Protein AF-A0A955N9K9-F1 (afdb_monomer)

Sequence (54 aa):
MFSIPAQSVSSLGLRDASDLEIFQSARNAGATIMSKDQDFVDLVTVHGVPPQII

pLDDT: mean 93.84, std 7.15, range [51.97, 97.44]

Nearest PDB structures (foldseek):
  1o4w-assembly1_A-2  TM=6.822E-01  e=2.516E+00  Archaeoglobus fulgidus
  5f4h-assembly1_B  TM=7.460E-01  e=6.383E+00  Saccharolobus islandicus L.S.2.15
  6k1w-assembly1_A  TM=6.356E-01  e=4.154E+00  Rhodothermus marinus DSM 4252

Radius of gyration: 11.1 Å; Cα contacts (8 Å, |Δi|>4): 49; chains: 1; bounding box: 31×28×21 Å

Solvent-accessible surface area (backbone atoms only — not comparabl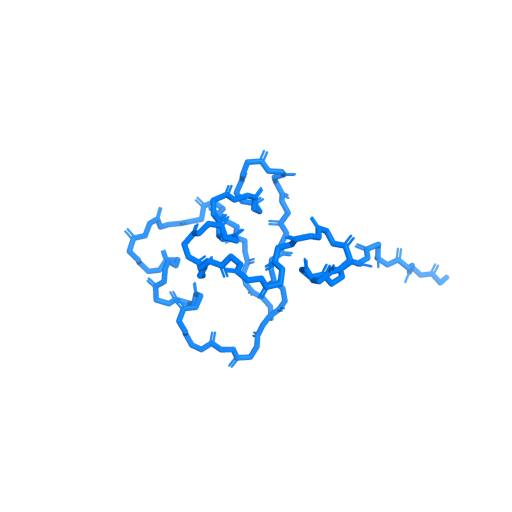e to full-atom values): 3473 Å² total; per-residue (Å²): 136,89,80,78,94,79,79,57,54,57,83,72,72,42,64,88,53,52,72,67,56,53,47,50,52,30,33,76,67,73,35,70,46,77,59,92,57,63,68,61,57,51,49,33,73,75,70,38,78,67,35,53,80,82

Foldseek 3Di:
DDDDDDDDCVVVVCPVPDLVVVQVVCQVVLHEAEDPDCVNVVVCVVPNDPPHYD

Mean predicted aligned error: 3.07 Å

Secondary structure (DSSP, 8-state):
-PPPP---TTTTT-TTS-HHHHHHHHHHHTPPB----HHHHHHHHHH-SSSPB-

Structure (mmCIF, N/CA/C/O backbone):
data_AF-A0A955N9K9-F1
#
_entry.id   AF-A0A955N9K9-F1
#
loop_
_atom_site.group_PDB
_atom_site.id
_atom_site.type_symbol
_atom_site.label_atom_id
_atom_site.label_alt_id
_atom_site.label_comp_id
_atom_site.label_asym_id
_atom_site.label_entity_id
_atom_site.label_seq_id
_atom_site.pdbx_PDB_ins_code
_atom_site.Cartn_x
_atom_site.Cartn_y
_atom_site.Cartn_z
_atom_site.occupancy
_atom_site.B_iso_or_equiv
_atom_site.auth_seq_id
_atom_site.auth_comp_id
_atom_site.auth_asym_id
_atom_site.auth_atom_id
_atom_site.pdbx_PDB_model_num
ATOM 1 N N . MET A 1 1 ? 19.762 -16.693 -8.628 1.00 51.97 1 MET A N 1
ATOM 2 C CA . MET A 1 1 ? 19.480 -15.632 -7.638 1.00 51.97 1 MET A CA 1
ATOM 3 C C . MET A 1 1 ? 18.247 -14.893 -8.124 1.00 51.97 1 MET A C 1
ATOM 5 O O . MET A 1 1 ? 18.311 -14.317 -9.200 1.00 51.97 1 MET A O 1
ATOM 9 N N . PHE A 1 2 ? 17.118 -14.990 -7.419 1.00 69.94 2 PHE A N 1
ATOM 10 C CA . PHE A 1 2 ? 15.926 -14.208 -7.755 1.00 69.94 2 PHE A CA 1
ATOM 11 C C . PHE A 1 2 ? 16.014 -12.886 -6.995 1.00 69.94 2 PHE A C 1
ATOM 13 O O . PHE A 1 2 ? 16.081 -12.891 -5.769 1.00 69.94 2 PHE A O 1
ATOM 20 N N . SER A 1 3 ? 16.091 -11.771 -7.718 1.00 82.44 3 SER A N 1
ATOM 21 C CA . SER A 1 3 ? 15.980 -10.436 -7.134 1.00 82.44 3 SER A CA 1
ATOM 22 C C . SER A 1 3 ? 14.572 -9.941 -7.433 1.00 82.44 3 SER A C 1
ATOM 24 O O . SER A 1 3 ? 14.189 -9.856 -8.600 1.00 82.44 3 SER A O 1
ATOM 26 N N . ILE A 1 4 ? 13.778 -9.704 -6.390 1.00 86.25 4 ILE A N 1
ATOM 27 C CA . ILE A 1 4 ? 12.459 -9.091 -6.540 1.00 86.25 4 ILE A CA 1
ATOM 28 C C . ILE A 1 4 ? 12.683 -7.576 -6.537 1.00 86.25 4 ILE A C 1
ATOM 30 O O . ILE A 1 4 ? 13.267 -7.069 -5.576 1.00 86.25 4 ILE A O 1
ATOM 34 N N . PRO A 1 5 ? 12.276 -6.847 -7.590 1.00 91.19 5 PRO A N 1
ATOM 35 C CA . PRO A 1 5 ? 12.417 -5.400 -7.617 1.00 91.19 5 PRO A CA 1
ATOM 36 C C . PRO A 1 5 ? 11.562 -4.787 -6.507 1.00 91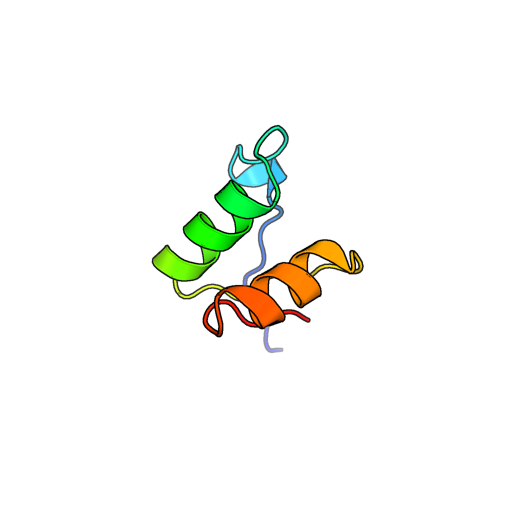.19 5 PRO A C 1
ATOM 38 O O . PRO A 1 5 ? 10.353 -4.997 -6.453 1.00 91.19 5 PRO A O 1
ATOM 41 N N . ALA A 1 6 ? 12.204 -4.022 -5.629 1.00 92.69 6 ALA A N 1
ATOM 42 C CA . ALA A 1 6 ? 11.560 -3.302 -4.542 1.00 92.69 6 ALA A CA 1
ATOM 43 C C . ALA A 1 6 ? 12.053 -1.854 -4.537 1.00 92.69 6 ALA A C 1
ATOM 45 O O . ALA A 1 6 ? 13.232 -1.588 -4.780 1.00 92.69 6 ALA A O 1
ATOM 46 N N . GLN A 1 7 ? 11.142 -0.923 -4.273 1.00 94.81 7 GLN A N 1
ATOM 47 C CA . GLN A 1 7 ? 11.428 0.504 -4.155 1.00 94.81 7 GLN A CA 1
ATOM 48 C C . GLN A 1 7 ? 10.801 1.022 -2.866 1.00 94.81 7 GLN A C 1
ATOM 50 O O . GLN A 1 7 ? 9.722 0.572 -2.480 1.00 94.81 7 GLN A O 1
ATOM 55 N N . SER A 1 8 ? 11.472 1.955 -2.191 1.00 95.31 8 SER A N 1
ATOM 56 C CA . SER A 1 8 ? 10.890 2.595 -1.016 1.00 95.31 8 SER A CA 1
ATOM 57 C C . SER A 1 8 ? 9.835 3.613 -1.446 1.00 95.31 8 SER A C 1
ATOM 59 O O . SER A 1 8 ? 9.966 4.271 -2.478 1.00 95.31 8 SER A O 1
ATOM 61 N N . VAL A 1 9 ? 8.812 3.823 -0.618 1.00 94.06 9 VAL A N 1
ATOM 62 C CA . VAL A 1 9 ? 7.824 4.894 -0.848 1.00 94.06 9 VAL A CA 1
ATOM 63 C C . VAL A 1 9 ? 8.499 6.266 -0.986 1.00 94.06 9 VAL A C 1
ATOM 65 O O . VAL A 1 9 ? 8.089 7.090 -1.795 1.00 94.06 9 VAL A O 1
ATOM 68 N N . SER A 1 10 ? 9.620 6.479 -0.288 1.00 93.81 10 SER A N 1
ATOM 69 C CA . SER A 1 10 ? 10.417 7.702 -0.395 1.00 93.81 10 SER A CA 1
ATOM 70 C C . SER A 1 10 ? 11.093 7.892 -1.755 1.00 93.81 10 SER A C 1
ATOM 72 O O . SER A 1 10 ? 11.123 9.020 -2.241 1.00 93.81 10 SER A O 1
ATOM 74 N N . SER A 1 11 ? 11.600 6.832 -2.400 1.00 95.25 11 SER A N 1
ATOM 75 C CA . SER A 1 11 ? 12.190 6.948 -3.744 1.00 95.25 11 SER A CA 1
ATOM 76 C C . SER A 1 11 ? 11.133 7.199 -4.818 1.00 95.25 11 SER A C 1
ATOM 78 O O . SER A 1 11 ? 11.453 7.722 -5.880 1.00 95.25 11 SER A O 1
ATOM 80 N N . LEU A 1 12 ? 9.878 6.854 -4.525 1.00 93.50 12 LEU A N 1
ATOM 81 C CA . LEU A 1 12 ? 8.713 7.111 -5.369 1.00 93.50 12 LEU A CA 1
ATOM 82 C C . LEU A 1 12 ? 8.088 8.499 -5.134 1.00 93.50 12 LEU A C 1
ATOM 84 O O . LEU A 1 12 ? 7.072 8.815 -5.745 1.00 93.50 12 LEU A O 1
ATOM 88 N N . GLY A 1 13 ? 8.662 9.326 -4.252 1.00 94.06 13 GLY A N 1
ATOM 89 C CA . GLY A 1 13 ? 8.107 10.640 -3.906 1.00 94.06 13 GLY A CA 1
ATOM 90 C C . GLY A 1 13 ? 6.870 10.585 -3.001 1.00 94.06 13 GLY A C 1
ATOM 91 O O . GLY A 1 13 ? 6.247 11.613 -2.768 1.00 94.06 13 GLY A O 1
ATOM 92 N N . LEU A 1 14 ? 6.539 9.415 -2.449 1.00 94.12 14 LEU A N 1
ATOM 93 C CA . LEU A 1 14 ? 5.398 9.186 -1.553 1.00 94.12 14 LEU A CA 1
ATOM 94 C C . LEU A 1 14 ? 5.788 9.279 -0.071 1.00 94.12 14 LEU A C 1
ATOM 96 O O . LEU A 1 14 ? 5.124 8.710 0.786 1.00 94.12 14 LEU A O 1
ATOM 100 N N . ARG A 1 15 ? 6.897 9.955 0.250 1.00 92.25 15 ARG A N 1
ATOM 101 C CA . ARG A 1 15 ? 7.394 10.051 1.631 1.00 92.25 15 ARG A CA 1
ATOM 102 C C . ARG A 1 15 ? 6.402 10.744 2.566 1.00 92.25 15 ARG A C 1
ATOM 104 O O . ARG A 1 15 ? 6.275 10.327 3.708 1.00 92.25 15 ARG A O 1
ATOM 111 N N . ASP A 1 16 ? 5.764 11.798 2.071 1.00 94.94 16 ASP A N 1
ATOM 112 C CA . ASP A 1 16 ? 4.830 12.632 2.833 1.00 94.94 16 ASP A CA 1
ATOM 113 C C . ASP A 1 16 ? 3.364 12.310 2.484 1.00 94.94 16 ASP A C 1
ATOM 115 O O . ASP A 1 16 ? 2.455 13.031 2.888 1.00 94.94 16 ASP A O 1
ATOM 119 N N . ALA A 1 17 ? 3.139 11.242 1.707 1.00 96.50 17 ALA A N 1
ATOM 120 C CA . ALA A 1 17 ? 1.809 10.755 1.374 1.00 96.50 17 ALA A CA 1
ATOM 121 C C . ALA A 1 17 ? 1.205 10.008 2.569 1.00 96.50 17 ALA A C 1
ATOM 123 O O . ALA A 1 17 ? 1.916 9.359 3.337 1.00 96.50 17 ALA A O 1
ATOM 124 N N . SER A 1 18 ? -0.115 10.073 2.702 1.00 96.69 18 SER A N 1
ATOM 125 C CA . SER A 1 18 ? -0.846 9.287 3.697 1.00 96.69 18 SER A CA 1
ATOM 126 C C . SER A 1 18 ? -0.835 7.792 3.366 1.00 96.69 18 SER A C 1
ATOM 128 O O . SER A 1 18 ? -0.705 7.393 2.203 1.00 96.69 18 SER A O 1
ATOM 130 N N . ASP A 1 19 ? -1.072 6.951 4.374 1.00 96.19 19 ASP A N 1
ATOM 131 C CA . ASP A 1 19 ? -1.159 5.497 4.187 1.00 96.19 19 ASP A CA 1
ATOM 132 C C . ASP A 1 19 ? -2.220 5.113 3.151 1.00 96.19 19 ASP A C 1
ATOM 134 O O . ASP A 1 19 ? -2.008 4.211 2.341 1.00 96.19 19 ASP A O 1
ATOM 138 N N . LEU A 1 20 ? -3.338 5.848 3.106 1.00 96.75 20 LEU A N 1
ATOM 139 C CA . LEU A 1 20 ? -4.392 5.635 2.115 1.00 96.75 20 LEU A CA 1
ATOM 140 C C . LEU A 1 20 ? -3.922 5.964 0.689 1.00 96.75 20 LEU A C 1
ATOM 142 O O . LEU A 1 20 ? -4.242 5.227 -0.245 1.00 96.75 20 LEU A O 1
ATOM 146 N N . GLU A 1 21 ? -3.156 7.040 0.500 1.00 97.44 21 GLU A N 1
ATOM 147 C CA . GLU A 1 21 ? -2.592 7.403 -0.807 1.00 97.44 21 GLU A CA 1
ATOM 148 C C . GLU A 1 21 ? -1.552 6.380 -1.275 1.00 97.44 21 GLU A C 1
ATOM 150 O O . GLU A 1 21 ? -1.559 5.977 -2.445 1.00 97.44 21 GLU A O 1
ATOM 155 N N . ILE A 1 22 ? -0.700 5.900 -0.363 1.00 97.06 22 ILE A N 1
ATOM 156 C CA . ILE A 1 22 ? 0.261 4.823 -0.634 1.00 97.06 22 ILE A CA 1
ATOM 157 C C . ILE A 1 22 ? -0.487 3.536 -1.008 1.00 97.06 22 ILE A C 1
ATOM 159 O O . ILE A 1 22 ? -0.170 2.906 -2.022 1.00 97.06 22 ILE A O 1
ATOM 163 N N . PHE A 1 23 ? -1.521 3.176 -0.244 1.00 97.44 23 PHE A N 1
ATOM 164 C CA . PHE A 1 23 ? -2.354 1.997 -0.478 1.00 97.44 23 PHE A CA 1
ATOM 165 C C . PHE A 1 23 ? -3.031 2.028 -1.851 1.00 97.44 23 PHE A C 1
ATOM 167 O O . PHE A 1 23 ? -2.961 1.054 -2.604 1.00 97.44 23 PHE A O 1
ATOM 174 N N . GLN A 1 24 ? -3.648 3.155 -2.213 1.00 97.12 24 GLN A N 1
ATOM 175 C CA . GLN A 1 24 ? -4.292 3.323 -3.517 1.00 97.12 24 GLN A CA 1
ATOM 176 C C . GLN A 1 24 ? -3.275 3.312 -4.662 1.00 97.12 24 GLN A C 1
ATOM 178 O O . GLN A 1 24 ? -3.523 2.690 -5.696 1.00 97.12 24 GLN A O 1
ATOM 183 N N . SER A 1 25 ? -2.111 3.937 -4.476 1.00 96.44 25 SER A N 1
ATOM 184 C CA . SER A 1 25 ? -1.039 3.931 -5.476 1.00 96.44 25 SER A CA 1
ATOM 185 C C . SER A 1 25 ? -0.532 2.512 -5.739 1.00 96.44 25 SER A C 1
ATOM 187 O O . SER A 1 25 ? -0.428 2.096 -6.894 1.00 96.44 25 SER A O 1
ATOM 189 N N . ALA A 1 26 ? -0.303 1.728 -4.682 1.00 96.81 26 ALA A N 1
ATOM 190 C CA . ALA A 1 26 ? 0.092 0.328 -4.800 1.00 96.81 26 ALA A CA 1
ATOM 191 C C . ALA A 1 26 ? -1.011 -0.540 -5.428 1.00 96.81 26 ALA A C 1
ATOM 193 O O . ALA A 1 26 ? -0.714 -1.349 -6.308 1.00 96.81 26 ALA A O 1
ATOM 194 N N . ARG A 1 27 ? -2.283 -0.334 -5.044 1.00 96.81 27 ARG A N 1
ATOM 195 C CA . ARG A 1 27 ? -3.449 -0.992 -5.662 1.00 96.81 27 ARG A CA 1
ATOM 196 C C . ARG A 1 27 ? -3.467 -0.767 -7.172 1.00 96.81 27 ARG A C 1
ATOM 198 O O . ARG A 1 27 ? -3.565 -1.730 -7.928 1.00 96.81 27 ARG A O 1
ATOM 205 N N . ASN A 1 28 ? -3.349 0.489 -7.596 1.00 96.44 28 ASN A N 1
ATOM 206 C CA . ASN A 1 28 ? -3.406 0.873 -9.005 1.00 96.44 28 ASN A CA 1
ATOM 207 C C . ASN A 1 28 ? -2.207 0.334 -9.798 1.00 96.44 28 ASN A C 1
ATOM 209 O O . ASN A 1 28 ? -2.355 -0.033 -10.961 1.00 96.44 28 ASN A O 1
ATOM 213 N N . ALA A 1 29 ? -1.036 0.244 -9.165 1.00 95.69 29 ALA A N 1
ATOM 214 C CA . ALA A 1 29 ? 0.168 -0.327 -9.762 1.00 95.69 29 ALA A CA 1
ATOM 215 C C . ALA A 1 29 ? 0.193 -1.869 -9.766 1.00 95.69 29 ALA A C 1
ATOM 217 O O . ALA A 1 29 ? 1.119 -2.454 -10.326 1.00 95.69 29 ALA A O 1
ATOM 218 N N . GLY A 1 30 ? -0.773 -2.539 -9.121 1.00 95.62 30 GLY A N 1
ATOM 219 C CA . GLY A 1 30 ? -0.732 -3.990 -8.905 1.00 95.62 30 GLY A CA 1
ATOM 220 C C . GLY A 1 30 ? 0.454 -4.434 -8.038 1.00 95.62 30 GLY A C 1
ATOM 221 O O . GLY A 1 30 ? 0.923 -5.565 -8.161 1.00 95.62 30 GLY A O 1
ATOM 222 N N . ALA A 1 31 ? 0.965 -3.536 -7.194 1.00 96.19 31 ALA A N 1
ATOM 223 C CA . ALA A 1 31 ? 2.130 -3.764 -6.354 1.00 96.19 31 ALA A CA 1
ATOM 224 C C . ALA A 1 31 ? 1.751 -4.405 -5.008 1.00 96.19 31 ALA A C 1
ATOM 226 O O . ALA A 1 31 ? 0.608 -4.352 -4.553 1.00 96.19 31 ALA A O 1
ATOM 227 N N . THR A 1 32 ? 2.746 -5.003 -4.357 1.00 96.50 32 THR A N 1
ATOM 228 C CA . THR A 1 32 ? 2.662 -5.474 -2.969 1.00 96.50 32 THR A CA 1
ATOM 229 C C . THR A 1 32 ? 3.352 -4.463 -2.066 1.00 96.50 32 THR A C 1
ATOM 231 O O . THR A 1 32 ? 4.428 -3.970 -2.409 1.00 96.50 32 THR A O 1
ATOM 234 N N . ILE A 1 33 ? 2.738 -4.150 -0.928 1.00 96.75 33 ILE A N 1
ATOM 235 C CA . ILE A 1 33 ? 3.327 -3.280 0.088 1.00 96.75 33 ILE A CA 1
ATOM 236 C C . ILE A 1 33 ? 4.071 -4.162 1.083 1.00 96.75 33 ILE A C 1
ATOM 238 O O . ILE A 1 33 ? 3.520 -5.135 1.585 1.00 96.75 33 ILE A O 1
ATOM 242 N N . MET A 1 34 ? 5.320 -3.811 1.373 1.00 95.56 34 MET A N 1
ATOM 243 C CA . MET A 1 34 ? 6.060 -4.392 2.487 1.00 95.56 34 MET A CA 1
ATOM 244 C C . MET A 1 34 ? 6.052 -3.386 3.635 1.00 95.56 34 MET A C 1
ATOM 246 O O . MET A 1 34 ? 6.621 -2.301 3.486 1.00 95.56 34 MET A O 1
ATOM 250 N N . SER A 1 35 ? 5.400 -3.714 4.747 1.00 95.19 35 SER A N 1
ATOM 251 C CA . SER A 1 35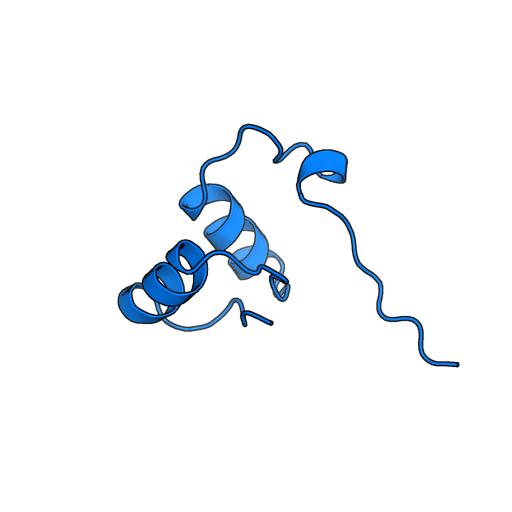 ? 5.328 -2.827 5.910 1.00 95.19 35 SER A CA 1
ATOM 252 C C . SER A 1 35 ? 5.169 -3.612 7.207 1.00 95.19 35 SER A C 1
ATOM 254 O O . SER A 1 35 ? 4.537 -4.662 7.251 1.00 95.19 35 SER A O 1
ATOM 256 N N . LYS A 1 36 ? 5.739 -3.070 8.286 1.00 93.50 36 LYS A N 1
ATOM 257 C CA . LYS A 1 36 ? 5.526 -3.570 9.651 1.00 93.50 36 LYS A CA 1
ATOM 258 C C . LYS A 1 36 ? 4.371 -2.862 10.362 1.00 93.50 36 LYS A C 1
ATOM 260 O O . LYS A 1 36 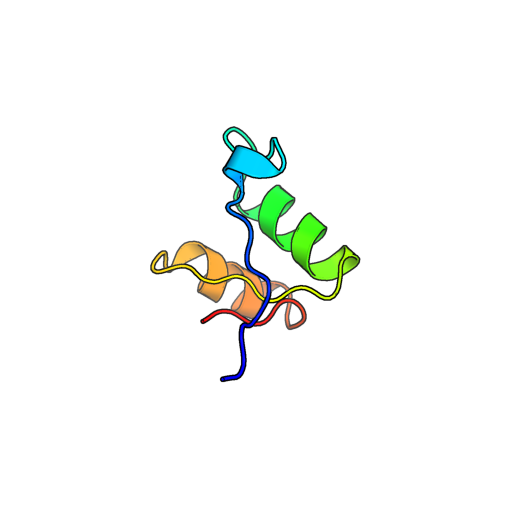? 4.057 -3.228 11.492 1.00 93.50 36 LYS A O 1
ATOM 265 N N . ASP A 1 37 ? 3.786 -1.854 9.726 1.00 93.19 37 ASP A N 1
ATOM 266 C CA . ASP A 1 37 ? 2.754 -1.016 10.318 1.00 93.19 37 ASP A CA 1
ATOM 267 C C . ASP A 1 37 ? 1.379 -1.665 10.148 1.00 93.19 37 ASP A C 1
ATOM 269 O O . ASP A 1 37 ? 0.972 -2.042 9.044 1.00 93.19 37 ASP A O 1
ATOM 273 N N . GLN A 1 38 ? 0.656 -1.788 11.261 1.00 95.06 38 GLN A N 1
ATOM 274 C CA . GLN A 1 38 ? -0.669 -2.409 11.307 1.00 95.06 38 GLN A CA 1
ATOM 275 C C . GLN A 1 38 ? -1.706 -1.628 10.483 1.00 95.06 38 GLN A C 1
ATOM 277 O O . GLN A 1 38 ? -2.641 -2.229 9.955 1.00 95.06 38 GLN A O 1
ATOM 282 N N . ASP A 1 39 ? -1.505 -0.324 10.290 1.00 95.56 39 ASP A N 1
ATOM 283 C CA . ASP A 1 39 ? -2.440 0.552 9.576 1.00 95.56 39 ASP A CA 1
ATOM 284 C C . ASP A 1 39 ? -2.708 0.068 8.135 1.00 95.56 39 ASP A C 1
ATOM 286 O O . ASP A 1 39 ? -3.842 0.112 7.655 1.00 95.56 39 ASP A O 1
ATOM 290 N N . PHE A 1 40 ? -1.716 -0.521 7.453 1.00 96.50 40 PHE A N 1
ATOM 291 C CA . PHE A 1 40 ? -1.922 -1.105 6.118 1.00 96.50 40 PHE A CA 1
ATOM 292 C C . PHE A 1 40 ? -2.766 -2.385 6.132 1.00 96.50 40 PHE A C 1
ATOM 294 O O .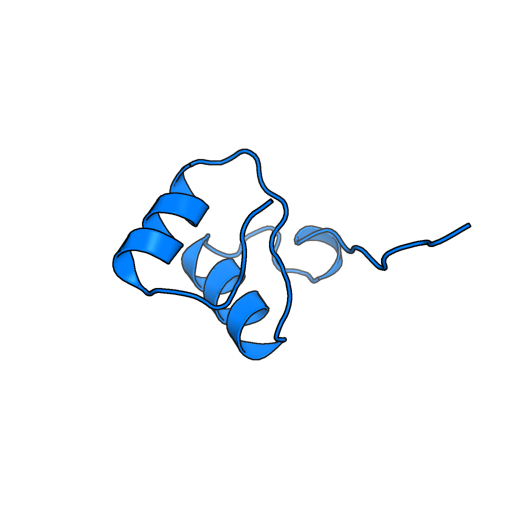 PHE A 1 40 ? -3.516 -2.647 5.186 1.00 96.50 40 PHE A O 1
ATOM 301 N N . VAL A 1 41 ? -2.660 -3.189 7.190 1.00 95.75 41 VAL A N 1
ATOM 302 C CA . VAL A 1 41 ? -3.482 -4.3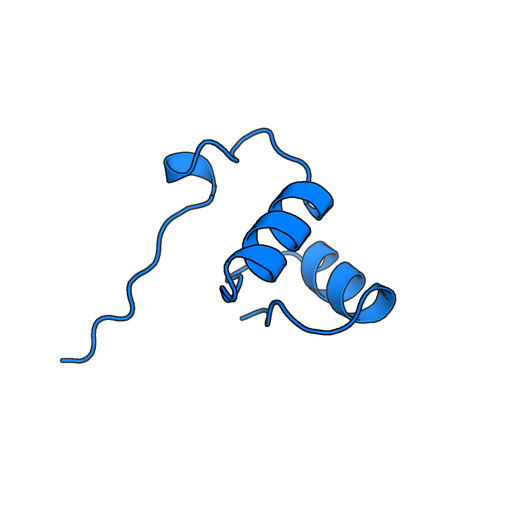93 7.370 1.00 95.75 41 VAL A CA 1
ATOM 303 C C . VAL A 1 41 ? -4.935 -3.997 7.638 1.00 95.75 41 VAL A C 1
ATOM 305 O O . VAL A 1 41 ? -5.860 -4.617 7.101 1.00 95.75 41 VAL A O 1
ATOM 308 N N . ASP A 1 42 ? -5.146 -2.922 8.392 1.00 97.12 42 ASP A N 1
ATOM 309 C CA . ASP A 1 42 ? -6.475 -2.369 8.643 1.00 97.12 42 ASP A CA 1
ATOM 310 C C . ASP A 1 42 ? 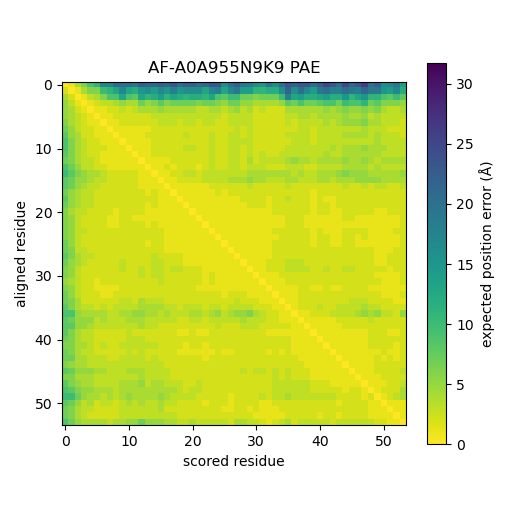-7.096 -1.834 7.341 1.00 97.12 42 ASP A C 1
ATOM 312 O O . ASP A 1 42 ? -8.262 -2.113 7.046 1.00 97.12 42 ASP A O 1
ATOM 316 N N . LEU A 1 43 ? -6.302 -1.185 6.479 1.00 97.31 43 LEU A N 1
ATOM 317 C CA . LEU A 1 43 ? -6.747 -0.779 5.141 1.00 97.31 43 LEU A CA 1
ATOM 318 C C . LEU A 1 43 ? -7.136 -1.971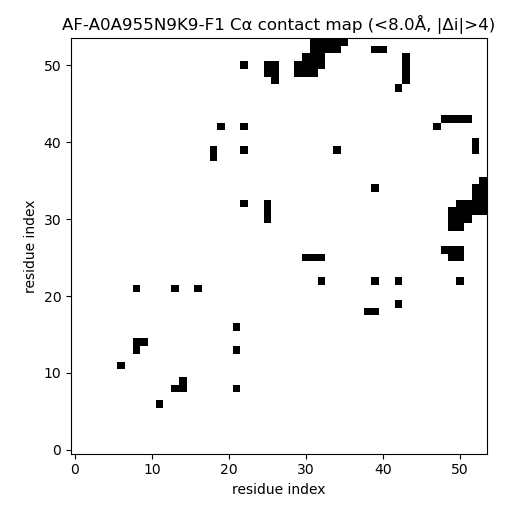 4.255 1.00 97.31 43 LEU A C 1
ATOM 320 O O . LEU A 1 43 ? -8.149 -1.889 3.560 1.00 97.31 43 LEU A O 1
ATOM 324 N N . VAL A 1 44 ? -6.409 -3.096 4.290 1.00 96.75 44 VAL A N 1
ATOM 325 C CA . VAL A 1 44 ? -6.840 -4.327 3.593 1.00 96.75 44 VAL A CA 1
ATOM 326 C C . VAL A 1 44 ? -8.138 -4.872 4.183 1.00 96.75 44 VAL A C 1
ATOM 328 O O . VAL A 1 44 ? -9.007 -5.317 3.435 1.00 96.75 44 VAL A O 1
ATOM 331 N N . THR A 1 45 ? -8.299 -4.818 5.503 1.00 96.44 45 THR A N 1
ATOM 332 C CA . THR A 1 45 ? -9.515 -5.287 6.180 1.00 96.44 45 THR A CA 1
ATOM 333 C C . THR A 1 45 ? -10.741 -4.474 5.751 1.00 96.44 45 THR A C 1
ATOM 335 O O . THR A 1 45 ? -11.810 -5.041 5.531 1.00 96.44 45 THR A O 1
ATOM 338 N N . VAL A 1 46 ? -10.582 -3.159 5.576 1.00 97.12 46 VAL A N 1
ATOM 339 C CA . VAL A 1 46 ? -11.663 -2.244 5.176 1.00 97.12 46 VAL A CA 1
ATOM 340 C C . VAL A 1 46 ? -11.899 -2.236 3.660 1.00 97.12 46 VAL A C 1
ATOM 342 O O . VAL A 1 46 ? -13.045 -2.251 3.214 1.00 97.12 46 VAL A O 1
ATOM 345 N N . HIS A 1 47 ? -10.838 -2.197 2.850 1.00 96.69 47 HIS A N 1
ATOM 346 C CA . HIS A 1 47 ? -10.928 -1.978 1.401 1.00 96.69 47 HIS A CA 1
ATOM 347 C C . HIS A 1 47 ? -10.734 -3.239 0.554 1.00 96.69 47 HIS A C 1
ATOM 349 O O . HIS A 1 47 ? -10.962 -3.190 -0.660 1.00 96.69 47 HIS A O 1
ATOM 355 N N . GLY A 1 48 ? -10.307 -4.348 1.155 1.00 96.06 48 GLY A N 1
ATOM 356 C CA . GLY A 1 48 ? -9.966 -5.591 0.470 1.00 96.06 48 GLY A CA 1
ATOM 357 C C . GLY A 1 48 ? -8.643 -5.529 -0.297 1.00 96.06 48 GLY A C 1
ATOM 358 O O . GLY A 1 48 ? -7.987 -4.493 -0.408 1.00 96.06 48 GLY A O 1
ATOM 359 N N . VAL A 1 49 ? -8.263 -6.663 -0.878 1.00 95.00 49 VAL A N 1
ATOM 360 C CA . VAL A 1 49 ? -7.095 -6.781 -1.766 1.00 95.00 49 VAL A CA 1
ATOM 361 C C . VAL A 1 49 ? -7.473 -6.465 -3.220 1.00 95.00 49 VAL A C 1
ATOM 363 O O . VAL A 1 49 ? -8.634 -6.667 -3.589 1.00 95.00 49 VAL A O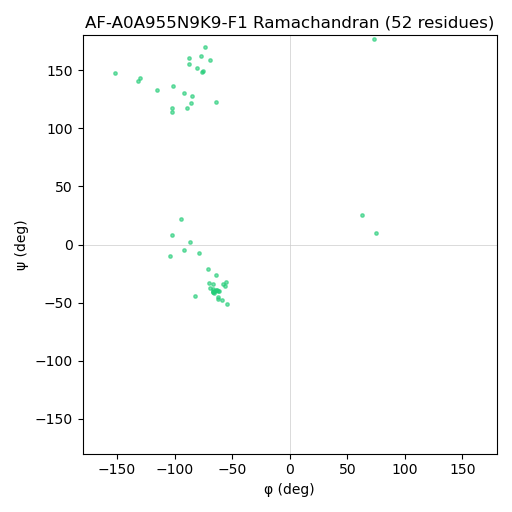 1
ATOM 366 N N . PRO A 1 50 ? -6.529 -6.034 -4.083 1.00 94.50 50 PRO A N 1
ATOM 367 C CA . PRO A 1 50 ? -5.126 -5.649 -3.812 1.00 94.50 50 PRO A CA 1
ATOM 368 C C . PRO A 1 50 ? -4.994 -4.284 -3.097 1.00 94.50 50 PRO A C 1
ATOM 370 O O . PRO A 1 50 ? -5.999 -3.578 -3.026 1.00 94.50 50 PRO A O 1
ATOM 373 N N . PRO A 1 51 ? -3.803 -3.875 -2.597 1.00 96.12 51 PRO A N 1
ATOM 374 C CA . PRO A 1 51 ? -2.509 -4.571 -2.592 1.00 96.12 51 PRO A CA 1
ATOM 375 C C . PRO A 1 51 ? -2.427 -5.679 -1.527 1.00 96.12 51 PRO A C 1
ATOM 377 O O . PRO A 1 51 ? -3.226 -5.724 -0.596 1.00 96.12 51 PRO A O 1
ATOM 380 N N . GLN A 1 52 ? -1.468 -6.594 -1.686 1.00 96.31 52 GLN A N 1
ATOM 381 C CA . GLN A 1 52 ? -1.066 -7.523 -0.618 1.00 96.31 52 GLN A CA 1
ATOM 382 C C . GLN A 1 52 ? -0.112 -6.807 0.347 1.00 96.31 52 GLN A C 1
ATOM 384 O O . GLN A 1 52 ? 0.608 -5.902 -0.087 1.00 96.31 52 GLN A O 1
ATOM 389 N N . ILE A 1 53 ? -0.086 -7.227 1.615 1.00 95.62 53 ILE A N 1
ATOM 390 C CA . ILE A 1 53 ? 0.831 -6.712 2.644 1.00 95.62 53 ILE A CA 1
ATOM 391 C C . ILE A 1 53 ? 1.773 -7.842 3.085 1.00 95.62 53 ILE A C 1
ATOM 393 O O . ILE A 1 53 ? 1.302 -8.956 3.325 1.00 95.62 53 ILE A O 1
ATOM 397 N N . ILE A 1 54 ? 3.080 -7.561 3.159 1.00 93.06 54 ILE A N 1
ATOM 398 C CA . ILE A 1 54 ? 4.143 -8.472 3.637 1.00 93.06 54 ILE A CA 1
ATOM 399 C C . ILE A 1 54 ? 4.902 -7.837 4.802 1.00 93.06 54 ILE A C 1
ATOM 401 O O . ILE A 1 54 ? 5.255 -6.640 4.680 1.00 93.06 54 ILE A O 1
#